Protein AF-A0A6M3KJW2-F1 (afdb_monomer_lite)

Structure (mmCIF, N/CA/C/O backbone):
data_AF-A0A6M3KJW2-F1
#
_entry.id   AF-A0A6M3KJW2-F1
#
loop_
_atom_site.group_PDB
_atom_site.id
_atom_site.type_symbol
_atom_site.label_atom_id
_atom_site.label_alt_id
_atom_site.label_comp_id
_atom_site.label_asym_id
_atom_site.label_entity_id
_atom_site.label_seq_id
_atom_site.pdbx_PDB_ins_code
_atom_site.Cartn_x
_atom_site.Cartn_y
_atom_site.Cartn_z
_atom_site.occupancy
_atom_site.B_iso_or_equiv
_atom_site.auth_seq_id
_atom_site.auth_comp_id
_atom_site.auth_asym_id
_atom_site.auth_atom_id
_atom_site.pdbx_PDB_model_num
ATOM 1 N N . MET A 1 1 ? -17.783 -4.669 18.813 1.00 43.91 1 MET A N 1
ATOM 2 C CA . MET A 1 1 ? -17.177 -4.566 17.469 1.00 43.91 1 MET A CA 1
ATOM 3 C C . MET A 1 1 ? -15.709 -4.914 17.623 1.00 43.91 1 MET A C 1
ATOM 5 O O . MET A 1 1 ? -15.149 -4.478 18.628 1.00 43.91 1 MET A O 1
ATOM 9 N N . PRO A 1 2 ? -15.108 -5.758 16.769 1.00 46.53 2 PRO A N 1
ATOM 10 C CA . PRO A 1 2 ? -13.678 -5.994 16.885 1.00 46.53 2 PRO A CA 1
ATOM 11 C C . PRO A 1 2 ? -12.949 -4.655 16.716 1.00 46.53 2 PRO A C 1
ATOM 13 O O . PRO A 1 2 ? -13.404 -3.785 15.979 1.00 46.53 2 PRO A O 1
ATOM 16 N N . LYS A 1 3 ? -11.920 -4.477 17.541 1.00 60.09 3 LYS A N 1
ATOM 17 C CA . LYS A 1 3 ? -11.159 -3.244 17.747 1.00 60.09 3 LYS A CA 1
ATOM 18 C C . LYS A 1 3 ? -10.573 -2.733 16.421 1.00 60.09 3 LYS A C 1
ATOM 20 O O . LYS A 1 3 ? -10.101 -3.554 15.643 1.00 60.09 3 LYS A O 1
ATOM 25 N N . ASP A 1 4 ? -10.613 -1.410 16.254 1.00 86.88 4 ASP A N 1
ATOM 26 C CA . ASP A 1 4 ? -9.964 -0.573 15.227 1.00 86.88 4 ASP A CA 1
ATOM 27 C C . ASP A 1 4 ? -8.674 -1.230 14.693 1.00 86.88 4 ASP A C 1
ATOM 29 O O . ASP A 1 4 ? -7.691 -1.395 15.432 1.00 86.88 4 ASP A O 1
ATOM 33 N N . LEU A 1 5 ? -8.732 -1.727 13.449 1.00 89.75 5 LEU A N 1
ATOM 34 C CA . LEU A 1 5 ? -7.637 -2.478 12.829 1.00 89.75 5 LEU A CA 1
ATOM 35 C C . LEU A 1 5 ? -6.392 -1.597 12.738 1.00 89.75 5 LEU A C 1
ATOM 37 O O . LEU A 1 5 ? -5.285 -2.075 12.985 1.00 89.75 5 LEU A O 1
ATOM 41 N N . ILE A 1 6 ? -6.571 -0.311 12.439 1.00 91.75 6 ILE A N 1
ATOM 42 C CA . ILE A 1 6 ? -5.490 0.667 12.333 1.00 91.75 6 ILE A CA 1
ATOM 43 C C . ILE A 1 6 ? -4.760 0.789 13.677 1.00 91.75 6 ILE A C 1
ATOM 45 O O . ILE A 1 6 ? -3.530 0.709 13.731 1.00 91.75 6 ILE A O 1
ATOM 49 N N . GLU A 1 7 ? -5.489 0.908 14.784 1.00 92.88 7 GLU A N 1
ATOM 50 C CA . GLU A 1 7 ? -4.905 0.960 16.127 1.00 92.88 7 GLU A CA 1
ATOM 51 C C . GLU A 1 7 ? -4.228 -0.351 16.531 1.00 92.88 7 GLU A C 1
ATOM 53 O O . GLU A 1 7 ? -3.173 -0.330 17.175 1.00 92.88 7 GLU A O 1
ATOM 58 N N . LYS A 1 8 ? -4.785 -1.498 16.130 1.00 92.94 8 LYS A N 1
ATOM 59 C CA . LYS A 1 8 ? -4.130 -2.796 16.326 1.00 92.94 8 LYS A CA 1
ATOM 60 C C . LYS A 1 8 ? -2.792 -2.847 15.582 1.00 92.94 8 LYS A C 1
ATOM 62 O O . LYS A 1 8 ? -1.773 -3.163 16.194 1.00 92.94 8 LYS A O 1
ATOM 67 N N . LEU A 1 9 ? -2.775 -2.486 14.299 1.00 93.75 9 LEU A N 1
ATOM 68 C CA . LEU A 1 9 ? -1.571 -2.486 13.464 1.00 93.75 9 LEU A CA 1
ATOM 69 C C . LEU A 1 9 ? -0.499 -1.545 14.023 1.00 93.75 9 LEU A C 1
ATOM 71 O O . LEU A 1 9 ? 0.666 -1.931 14.115 1.00 93.75 9 LEU A O 1
ATOM 75 N N . LYS A 1 10 ? -0.872 -0.342 14.476 1.00 92.88 10 LYS A N 1
ATOM 76 C CA . LYS A 1 10 ? 0.067 0.590 15.127 1.00 92.88 10 LYS A CA 1
ATOM 77 C C . LYS A 1 10 ? 0.717 -0.009 16.375 1.00 92.88 10 LYS A C 1
ATOM 79 O O . LYS A 1 10 ? 1.921 0.142 16.560 1.00 92.88 10 LYS A O 1
ATO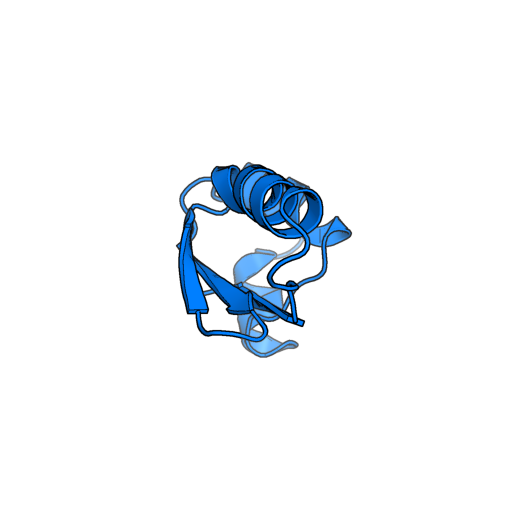M 84 N N . ARG A 1 11 ? -0.064 -0.676 17.232 1.00 92.50 11 ARG A N 1
ATOM 85 C CA . ARG A 1 11 ? 0.415 -1.207 18.521 1.00 92.50 11 ARG A CA 1
ATOM 86 C C . ARG A 1 11 ? 1.210 -2.499 18.387 1.00 92.50 11 ARG A C 1
ATOM 88 O O . ARG A 1 11 ? 2.198 -2.670 19.092 1.00 92.50 11 ARG A O 1
ATOM 95 N N . GLU A 1 12 ? 0.756 -3.410 17.534 1.00 93.19 12 GLU A N 1
ATOM 96 C CA . GLU A 1 12 ? 1.259 -4.789 17.481 1.00 93.19 12 GLU A CA 1
ATOM 97 C C . GLU A 1 12 ? 2.239 -5.019 16.326 1.00 93.19 12 GLU A C 1
ATOM 99 O O . GLU A 1 12 ? 3.107 -5.881 16.427 1.00 93.19 12 GLU A O 1
ATOM 104 N N . ALA A 1 13 ? 2.131 -4.236 15.249 1.00 92.56 13 ALA A N 1
ATOM 105 C CA . ALA A 1 13 ? 2.908 -4.416 14.024 1.00 92.56 13 ALA A CA 1
ATOM 106 C C . ALA A 1 13 ? 3.697 -3.160 13.623 1.00 92.56 13 ALA A C 1
ATOM 108 O O . ALA A 1 13 ? 4.148 -3.066 12.488 1.00 92.56 13 ALA A O 1
ATOM 109 N N . ALA A 1 14 ? 3.844 -2.172 14.517 1.00 93.69 14 ALA A N 1
ATOM 110 C CA . ALA A 1 14 ? 4.477 -0.878 14.224 1.00 93.69 14 ALA A CA 1
ATOM 111 C C . ALA A 1 14 ? 3.912 -0.185 12.961 1.00 93.69 14 ALA A C 1
ATOM 113 O O . ALA A 1 14 ? 4.616 0.538 12.258 1.00 93.69 14 ALA A O 1
ATOM 114 N N . GLY A 1 15 ? 2.634 -0.431 12.662 1.00 95.44 15 GLY A N 1
ATOM 115 C CA . GLY A 1 15 ? 1.928 0.086 11.497 1.00 95.44 15 GLY A CA 1
ATOM 116 C C . GLY A 1 15 ? 2.143 -0.698 10.202 1.00 95.44 15 GLY A C 1
ATOM 117 O O . GLY A 1 15 ? 1.506 -0.352 9.216 1.00 95.44 15 GLY A O 1
ATOM 118 N N . PHE A 1 16 ? 2.993 -1.725 10.153 1.00 97.62 16 PHE A N 1
ATOM 119 C CA . PHE A 1 16 ? 3.147 -2.562 8.958 1.00 97.62 16 PHE A CA 1
ATOM 120 C C . PHE A 1 16 ? 1.917 -3.443 8.740 1.00 97.62 16 PHE A C 1
ATOM 122 O O . PHE A 1 16 ? 1.349 -3.956 9.702 1.00 97.62 16 PHE A O 1
ATOM 129 N N . PHE A 1 17 ? 1.527 -3.623 7.480 1.00 96.56 17 PHE A N 1
ATOM 130 C CA . PHE A 1 17 ? 0.371 -4.432 7.100 1.00 96.56 17 PHE A CA 1
ATOM 131 C C . PHE A 1 17 ? 0.617 -5.148 5.770 1.00 96.56 17 PHE A C 1
ATOM 133 O O . PHE A 1 17 ? 1.469 -4.730 4.979 1.00 96.56 17 PHE A O 1
ATOM 140 N N . SER A 1 18 ? -0.103 -6.243 5.533 1.00 94.75 18 SER A N 1
ATOM 141 C CA . SER A 1 18 ? -0.002 -7.008 4.290 1.00 94.75 18 SER A CA 1
ATOM 142 C C . SER A 1 18 ? -1.069 -6.587 3.275 1.00 94.75 18 SER A C 1
ATOM 144 O O . SER A 1 18 ? -1.997 -5.837 3.579 1.00 94.75 18 SER A O 1
ATOM 146 N N . LYS A 1 19 ? -0.968 -7.084 2.037 1.00 92.12 19 LYS A N 1
ATOM 147 C CA . LYS A 1 19 ? -1.964 -6.793 0.994 1.00 92.12 19 LYS A CA 1
ATOM 148 C C . LYS A 1 19 ? -3.376 -7.230 1.406 1.00 92.12 19 LYS A C 1
ATOM 150 O O . LYS A 1 19 ? -4.351 -6.594 1.014 1.00 92.12 19 LYS A O 1
ATOM 155 N N . GLU A 1 20 ? -3.482 -8.279 2.216 1.00 94.50 20 GLU A N 1
ATOM 156 C CA . GLU A 1 20 ? -4.745 -8.821 2.720 1.00 94.50 20 GLU A CA 1
ATOM 157 C C . GLU A 1 20 ? -5.430 -7.902 3.743 1.00 94.50 20 GLU A C 1
ATOM 159 O O . GLU A 1 20 ? -6.655 -7.920 3.837 1.00 94.50 20 GLU A O 1
ATOM 164 N N . ASP A 1 21 ? -4.672 -7.075 4.471 1.00 95.25 21 ASP A N 1
ATOM 165 C CA . ASP A 1 21 ? -5.220 -6.115 5.440 1.00 95.25 21 ASP A CA 1
ATOM 166 C C . ASP A 1 21 ? -5.805 -4.867 4.754 1.00 95.25 21 ASP A C 1
ATOM 168 O O . ASP A 1 21 ? -6.699 -4.205 5.291 1.00 95.25 21 ASP A O 1
ATOM 172 N N . LEU A 1 22 ? -5.314 -4.534 3.553 1.00 95.81 22 LEU A N 1
ATOM 173 C CA . LEU A 1 22 ? -5.628 -3.286 2.855 1.00 95.81 22 LEU A CA 1
ATOM 174 C C . LEU A 1 22 ? -7.137 -3.048 2.636 1.00 95.81 22 LEU A C 1
ATOM 176 O O . LEU A 1 22 ? -7.583 -1.928 2.893 1.00 95.81 22 LEU A O 1
ATOM 180 N N . PRO A 1 23 ? -7.963 -4.033 2.220 1.00 96.69 23 PRO A N 1
ATOM 181 C CA . PRO A 1 23 ? -9.400 -3.817 2.048 1.00 96.69 23 PRO A CA 1
ATOM 182 C C . PRO A 1 23 ? -10.117 -3.401 3.339 1.00 96.69 23 PRO A C 1
ATOM 184 O O . PRO A 1 23 ? -11.001 -2.543 3.300 1.00 96.69 23 PRO A O 1
ATOM 187 N N . GLU A 1 24 ? -9.731 -3.969 4.485 1.00 95.75 24 GLU A N 1
ATOM 188 C CA . GLU A 1 24 ? -10.322 -3.607 5.778 1.00 95.75 24 GLU A CA 1
ATOM 189 C C . GLU A 1 24 ? -9.842 -2.222 6.235 1.00 95.75 24 GLU A C 1
ATOM 191 O O . GLU A 1 24 ? -10.656 -1.426 6.701 1.00 95.75 24 GLU A O 1
ATOM 196 N N . ILE A 1 25 ? -8.571 -1.870 5.991 1.00 95.88 25 ILE A N 1
ATOM 197 C CA . ILE A 1 25 ? -8.059 -0.508 6.228 1.00 95.88 25 ILE A CA 1
ATOM 198 C C . ILE A 1 25 ? -8.836 0.512 5.385 1.00 95.88 25 ILE A C 1
ATOM 200 O O . ILE A 1 25 ? -9.259 1.544 5.900 1.00 95.88 25 ILE A O 1
ATOM 204 N N . VAL A 1 26 ? -9.071 0.229 4.099 1.00 96.94 26 VAL A N 1
ATOM 205 C CA . VAL A 1 26 ? -9.819 1.125 3.201 1.00 96.94 26 VAL A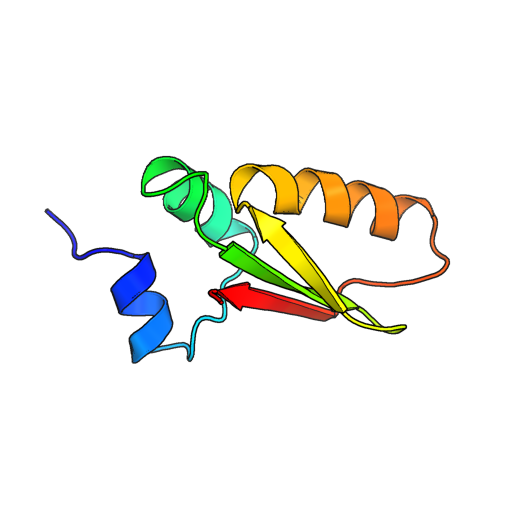 CA 1
ATOM 206 C C . VAL A 1 26 ? -11.270 1.293 3.655 1.00 96.94 26 VAL A C 1
ATOM 208 O O . VAL A 1 26 ? -11.815 2.398 3.603 1.00 96.94 26 VAL A O 1
ATOM 211 N N . LYS A 1 27 ? -11.899 0.211 4.115 1.00 96.06 27 LYS A N 1
ATOM 212 C CA . LYS A 1 27 ? -13.269 0.227 4.635 1.00 96.06 27 LYS A CA 1
ATOM 213 C C . LYS A 1 27 ? -13.389 1.028 5.932 1.00 96.06 27 LYS A C 1
ATOM 215 O O . LYS A 1 27 ? -14.391 1.715 6.118 1.00 96.06 27 LYS A O 1
ATOM 220 N N . GLU A 1 28 ? -12.393 0.938 6.810 1.00 95.06 28 GLU A N 1
ATOM 221 C CA . GLU A 1 28 ? -12.349 1.665 8.080 1.00 95.06 28 GLU A CA 1
ATOM 222 C C . GLU A 1 28 ? -12.018 3.151 7.870 1.00 95.06 28 GLU A C 1
ATOM 224 O O . GLU A 1 28 ? -12.736 4.029 8.349 1.00 95.06 28 GLU A O 1
ATOM 229 N N . ASN A 1 29 ? -10.968 3.444 7.098 1.00 95.75 29 ASN A N 1
ATOM 230 C CA . ASN A 1 29 ? -10.564 4.794 6.731 1.00 95.75 29 ASN A CA 1
ATOM 231 C C . ASN A 1 29 ? -9.825 4.815 5.381 1.00 95.75 29 ASN A C 1
ATOM 233 O O . ASN A 1 29 ? -8.599 4.732 5.308 1.00 95.75 29 ASN A O 1
ATOM 237 N N . ARG A 1 30 ? -10.566 5.037 4.291 1.00 97.25 30 ARG A N 1
ATOM 238 C CA . ARG A 1 30 ? -10.014 5.110 2.924 1.00 97.25 30 ARG A CA 1
ATOM 239 C C . ARG A 1 30 ? -8.910 6.156 2.727 1.00 97.25 30 ARG A C 1
ATOM 241 O O . ARG A 1 30 ? -8.092 6.010 1.822 1.00 97.25 30 ARG A O 1
ATOM 248 N N . LEU A 1 31 ? -8.907 7.213 3.545 1.00 97.75 31 LEU A N 1
ATOM 249 C CA . LEU A 1 31 ? -7.925 8.300 3.492 1.00 97.75 31 LEU A CA 1
ATOM 250 C C . LEU A 1 31 ? -6.792 8.129 4.509 1.00 97.75 31 LEU A C 1
ATOM 252 O O . LEU A 1 31 ? -5.980 9.041 4.651 1.00 97.75 31 LEU A O 1
ATOM 256 N N . GLN A 1 32 ? -6.723 6.988 5.202 1.00 97.62 32 GLN A N 1
ATOM 257 C CA . GLN A 1 32 ? -5.630 6.669 6.113 1.00 97.62 32 GLN A CA 1
ATOM 258 C C . GLN A 1 32 ? -4.287 6.814 5.377 1.00 97.62 32 GLN A C 1
ATOM 260 O O . GLN A 1 32 ? -4.059 6.105 4.390 1.00 97.62 32 GLN A O 1
ATOM 265 N N . PRO A 1 33 ? -3.396 7.718 5.826 1.00 98.12 33 PRO A N 1
ATOM 266 C CA . PRO A 1 33 ? -2.077 7.859 5.232 1.00 98.12 33 PRO A CA 1
ATOM 267 C C . PRO A 1 33 ? -1.276 6.563 5.361 1.00 98.12 33 PRO A C 1
ATOM 269 O O . PRO A 1 33 ? -1.184 5.982 6.447 1.00 98.12 33 PRO A O 1
ATOM 272 N N . CYS A 1 34 ? -0.690 6.134 4.247 1.00 98.31 34 CYS A N 1
ATOM 273 C CA . CYS A 1 34 ? 0.184 4.976 4.144 1.00 98.31 34 CYS A CA 1
ATOM 274 C C . CYS A 1 34 ? 1.535 5.408 3.568 1.00 98.31 34 CYS A C 1
ATOM 276 O O . CYS A 1 34 ? 1.604 6.284 2.705 1.00 98.31 34 CYS A O 1
ATOM 278 N N . LEU A 1 35 ? 2.610 4.786 4.035 1.00 98.38 35 LEU A N 1
ATOM 279 C CA . LEU A 1 35 ? 3.963 4.939 3.524 1.00 98.38 35 LEU A CA 1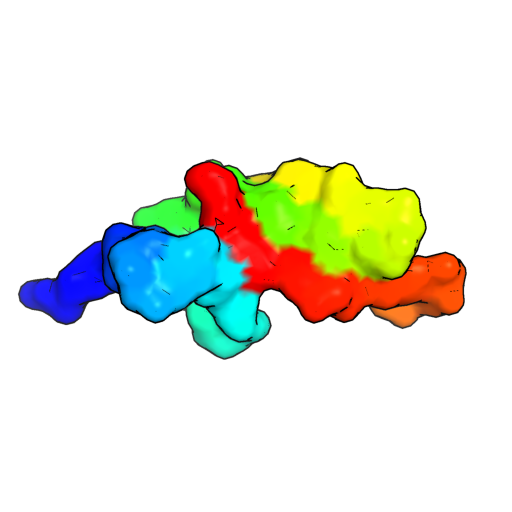
ATOM 280 C C . LEU A 1 35 ? 4.355 3.669 2.777 1.00 98.38 35 LEU A C 1
ATOM 282 O O . LEU A 1 35 ? 4.476 2.604 3.380 1.00 98.38 35 LEU A O 1
ATOM 286 N N . VAL A 1 36 ? 4.580 3.804 1.474 1.00 97.69 36 VAL A N 1
ATOM 287 C CA . VAL A 1 36 ? 5.061 2.731 0.601 1.00 97.69 36 VAL A CA 1
ATOM 288 C C . VAL A 1 36 ? 6.567 2.892 0.439 1.00 97.69 36 VAL A C 1
ATOM 290 O O . VAL A 1 36 ? 7.053 3.972 0.085 1.00 97.69 36 VAL A O 1
ATOM 293 N N . ARG A 1 37 ? 7.325 1.830 0.716 1.00 97.69 37 ARG A N 1
ATOM 294 C CA . ARG A 1 37 ? 8.786 1.813 0.575 1.00 97.69 37 ARG A CA 1
ATOM 295 C C . ARG A 1 37 ? 9.162 0.899 -0.582 1.00 97.69 37 ARG A C 1
ATOM 297 O O . ARG A 1 37 ? 8.730 -0.249 -0.629 1.00 97.69 37 ARG A O 1
ATOM 304 N N . CYS A 1 38 ? 9.973 1.421 -1.490 1.00 96.81 38 CYS A N 1
ATOM 305 C CA . CYS A 1 38 ? 10.449 0.732 -2.686 1.00 96.81 38 CYS A CA 1
ATOM 306 C C . CYS A 1 38 ? 11.970 0.530 -2.618 1.00 96.81 38 CYS A C 1
ATOM 308 O O . CYS A 1 38 ? 12.615 0.977 -1.662 1.00 96.81 38 CYS A O 1
ATOM 310 N N . GLY A 1 39 ? 12.553 -0.133 -3.616 1.00 96.94 39 GLY A N 1
ATOM 311 C CA . GLY A 1 39 ? 14.003 -0.258 -3.753 1.00 96.94 39 GLY A CA 1
ATOM 312 C C . GLY A 1 39 ? 14.687 1.102 -3.929 1.00 96.94 39 GLY A C 1
ATOM 313 O O . GLY A 1 39 ? 15.678 1.379 -3.252 1.00 96.94 39 GLY A O 1
ATOM 314 N N . GLY A 1 40 ? 14.128 1.975 -4.774 1.00 95.06 40 GLY A N 1
ATOM 315 C CA . GLY A 1 40 ? 14.690 3.292 -5.096 1.00 95.06 40 GLY A CA 1
ATOM 316 C C . GLY A 1 40 ? 14.303 4.439 -4.153 1.00 95.06 40 GLY A C 1
ATOM 317 O O . GLY A 1 40 ? 14.847 5.538 -4.266 1.00 95.06 40 GLY A O 1
ATOM 318 N N . GLY A 1 41 ? 13.375 4.232 -3.212 1.00 96.06 41 GLY A N 1
ATOM 319 C CA . GLY A 1 41 ? 12.887 5.318 -2.360 1.00 96.06 41 GLY A CA 1
ATOM 320 C C . GLY A 1 41 ? 11.612 5.001 -1.586 1.00 96.06 41 GLY A C 1
ATOM 321 O O . GLY A 1 41 ? 11.370 3.870 -1.169 1.00 96.06 41 GLY A O 1
ATOM 322 N N . ARG A 1 42 ? 10.803 6.032 -1.322 1.00 96.94 42 ARG A N 1
ATOM 323 C CA . ARG A 1 42 ? 9.516 5.910 -0.620 1.00 96.94 42 ARG A CA 1
ATOM 324 C C . ARG A 1 42 ? 8.583 7.063 -0.964 1.00 96.94 42 ARG A C 1
ATOM 326 O O . ARG A 1 42 ? 9.052 8.173 -1.206 1.00 96.94 42 ARG A O 1
ATOM 333 N N . PHE A 1 43 ? 7.282 6.815 -0.902 1.00 97.38 43 PHE A N 1
ATOM 334 C CA . PHE A 1 43 ? 6.243 7.825 -1.096 1.00 97.38 43 PHE A CA 1
ATOM 335 C C . PHE A 1 43 ? 5.053 7.556 -0.174 1.00 97.38 43 PHE A C 1
ATOM 337 O O . PHE A 1 43 ? 4.855 6.432 0.291 1.00 97.38 43 PHE A O 1
ATOM 344 N N . SER A 1 44 ? 4.266 8.593 0.105 1.00 98.12 44 SER A N 1
ATOM 345 C CA . SER A 1 44 ? 3.020 8.467 0.856 1.00 98.12 44 SER A CA 1
ATOM 346 C C . SER A 1 44 ? 1.807 8.536 -0.064 1.00 98.12 44 SER A C 1
ATOM 348 O O . SER A 1 44 ? 1.808 9.253 -1.064 1.00 98.12 44 SER A O 1
ATOM 350 N N . CYS A 1 45 ? 0.762 7.792 0.281 1.00 98.44 45 CYS A N 1
ATOM 351 C CA . CYS A 1 45 ? -0.525 7.839 -0.406 1.00 98.44 45 CYS A CA 1
ATOM 352 C C . CYS A 1 45 ? -1.676 7.454 0.540 1.00 98.44 45 CYS A C 1
ATOM 354 O O . CYS A 1 45 ? -1.431 6.855 1.591 1.00 98.44 45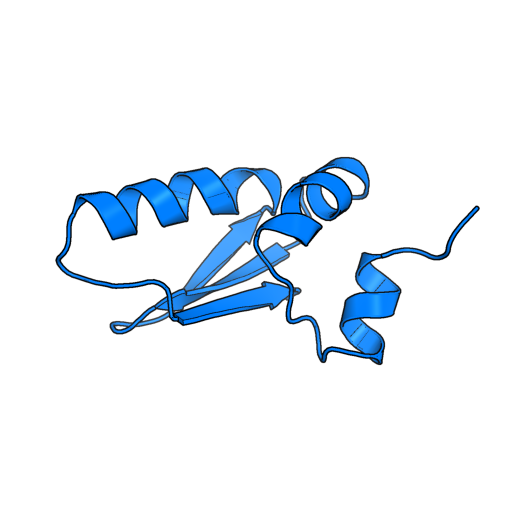 CYS A O 1
ATOM 356 N N . PRO A 1 46 ? -2.929 7.808 0.208 1.00 98.50 46 PRO A N 1
ATOM 357 C CA . PRO A 1 46 ? -4.106 7.267 0.881 1.00 98.50 46 PRO A CA 1
ATOM 358 C C . PRO A 1 46 ? -4.204 5.745 0.717 1.00 98.50 46 PRO A C 1
ATOM 360 O O . PRO A 1 46 ? -3.871 5.220 -0.344 1.00 98.50 46 PRO A O 1
ATOM 363 N N . ALA A 1 47 ? -4.739 5.045 1.722 1.00 98.25 47 ALA A N 1
ATOM 364 C CA . ALA A 1 47 ? -4.946 3.594 1.674 1.00 98.25 47 ALA A CA 1
ATOM 365 C C . ALA A 1 47 ? -5.678 3.130 0.399 1.00 98.25 47 ALA A C 1
ATOM 367 O O . ALA A 1 47 ? -5.278 2.150 -0.222 1.00 98.25 47 ALA A O 1
ATOM 368 N N . GLN A 1 48 ? -6.707 3.863 -0.043 1.00 98.31 48 GLN A N 1
ATOM 369 C CA . GLN A 1 48 ? -7.468 3.522 -1.256 1.00 98.31 48 GLN A CA 1
ATOM 370 C C . GLN A 1 48 ? -6.624 3.493 -2.548 1.00 98.31 48 GLN A C 1
ATOM 372 O O . GLN A 1 48 ? -7.023 2.837 -3.506 1.00 98.31 48 GLN A O 1
ATOM 377 N N . ASP A 1 49 ? -5.476 4.178 -2.577 1.00 98.50 49 ASP A N 1
ATOM 378 C CA . ASP A 1 49 ? -4.633 4.331 -3.769 1.00 98.50 49 ASP A CA 1
ATOM 379 C C . ASP A 1 49 ? -3.404 3.395 -3.753 1.00 98.50 49 ASP A C 1
ATOM 381 O O . ASP A 1 49 ? -2.710 3.269 -4.765 1.00 98.50 49 ASP A O 1
ATOM 385 N N . VAL A 1 50 ? -3.140 2.703 -2.633 1.00 97.81 50 VAL A N 1
ATOM 386 C CA . VAL A 1 50 ? -1.953 1.845 -2.441 1.00 97.81 50 VAL A CA 1
ATOM 387 C C . VAL A 1 50 ? -1.851 0.768 -3.524 1.00 97.81 50 VAL A C 1
ATOM 389 O O . VAL A 1 50 ? -0.827 0.683 -4.196 1.00 97.81 50 VAL A O 1
ATOM 392 N N . ASP A 1 51 ? -2.903 -0.030 -3.739 1.00 96.88 51 ASP A N 1
ATOM 393 C CA . ASP A 1 51 ? -2.867 -1.140 -4.709 1.00 96.88 51 ASP A CA 1
ATOM 394 C C . ASP A 1 51 ? -2.690 -0.631 -6.150 1.00 96.88 51 ASP A C 1
ATOM 396 O O . ASP A 1 51 ? -1.947 -1.215 -6.940 1.00 96.88 51 ASP A O 1
ATOM 400 N N . HIS A 1 52 ? -3.291 0.521 -6.476 1.00 96.88 52 HIS A N 1
ATOM 401 C CA . HIS A 1 52 ? -3.115 1.157 -7.779 1.00 96.88 52 HIS A CA 1
ATOM 402 C C . HIS A 1 52 ? -1.653 1.558 -8.014 1.00 96.88 52 HIS A C 1
ATOM 404 O O . HIS A 1 52 ? -1.088 1.220 -9.055 1.00 96.88 52 HIS A O 1
ATOM 410 N N . PHE A 1 53 ? -1.006 2.221 -7.054 1.00 96.19 53 PHE A N 1
ATOM 411 C CA . PHE A 1 53 ? 0.385 2.651 -7.214 1.00 96.19 53 PHE A CA 1
ATOM 412 C C . PHE A 1 53 ? 1.382 1.492 -7.190 1.00 96.19 53 PHE A C 1
ATOM 414 O O . PHE A 1 53 ? 2.307 1.483 -8.002 1.00 96.19 53 PHE A O 1
ATOM 421 N N . ILE A 1 54 ? 1.160 0.479 -6.346 1.00 95.50 54 ILE A N 1
ATOM 422 C CA . ILE A 1 54 ? 1.940 -0.767 -6.377 1.00 95.50 54 ILE A CA 1
ATOM 423 C C . ILE A 1 54 ? 1.859 -1.403 -7.771 1.00 95.50 54 ILE A C 1
ATOM 425 O O . ILE A 1 54 ? 2.893 -1.745 -8.340 1.00 95.50 54 ILE A O 1
ATOM 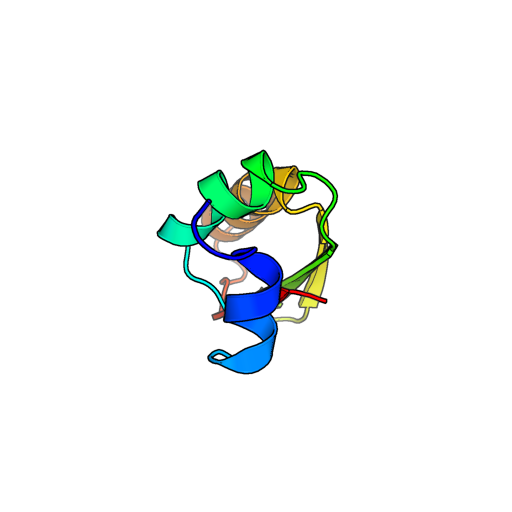429 N N . SER A 1 55 ? 0.664 -1.466 -8.374 1.00 96.06 55 SER A N 1
ATOM 430 C CA . SER A 1 55 ? 0.492 -2.056 -9.708 1.00 96.06 55 SER A CA 1
ATOM 431 C C . SER A 1 55 ? 1.259 -1.318 -10.814 1.00 96.06 55 SER A C 1
ATOM 433 O O . SER A 1 55 ? 1.708 -1.943 -11.774 1.00 96.06 55 SER A O 1
ATOM 435 N N . ILE A 1 56 ? 1.444 0.003 -10.691 1.00 96.12 56 ILE A N 1
ATOM 436 C CA . ILE A 1 56 ? 2.254 0.790 -11.632 1.00 96.12 56 ILE A CA 1
ATOM 437 C C . ILE A 1 56 ? 3.731 0.409 -11.499 1.00 96.12 56 ILE A C 1
ATOM 439 O O . ILE A 1 56 ? 4.378 0.150 -12.513 1.00 96.12 56 ILE A O 1
ATOM 443 N N . ILE A 1 57 ? 4.238 0.333 -10.266 1.00 94.69 57 ILE A N 1
ATOM 444 C CA . ILE A 1 57 ? 5.643 0.012 -9.969 1.00 94.69 57 ILE A CA 1
ATOM 445 C C . ILE A 1 57 ? 5.983 -1.400 -10.448 1.00 94.69 57 ILE A C 1
ATOM 447 O O . ILE A 1 57 ? 6.951 -1.599 -11.179 1.00 94.69 57 ILE A O 1
ATOM 451 N N . GLU A 1 58 ? 5.146 -2.377 -10.095 1.00 93.56 58 GLU A N 1
ATOM 452 C CA . GLU A 1 58 ? 5.332 -3.773 -10.498 1.00 93.56 58 GLU A CA 1
ATOM 453 C C . GLU A 1 58 ? 5.281 -3.953 -12.024 1.00 93.56 58 GLU A C 1
ATOM 455 O O . GLU A 1 58 ? 5.959 -4.824 -12.575 1.00 93.56 58 GLU A O 1
ATOM 460 N N . ARG A 1 59 ? 4.499 -3.122 -12.728 1.00 95.69 59 ARG A N 1
ATOM 461 C CA . ARG A 1 59 ? 4.392 -3.161 -14.191 1.00 95.69 59 ARG A CA 1
ATOM 462 C C . ARG A 1 59 ? 5.630 -2.602 -14.891 1.00 95.69 59 ARG A C 1
ATOM 464 O O . ARG A 1 59 ? 6.028 -3.176 -15.904 1.00 95.69 59 ARG A O 1
ATOM 471 N N . ASP A 1 60 ? 6.202 -1.506 -14.395 1.00 93.00 60 ASP A N 1
ATOM 472 C CA . ASP A 1 60 ? 7.356 -0.841 -15.026 1.00 93.00 60 ASP A CA 1
ATOM 473 C C . ASP A 1 60 ? 8.652 -1.656 -14.905 1.00 93.00 60 ASP A C 1
ATOM 475 O O . ASP A 1 60 ? 9.528 -1.545 -15.756 1.00 93.00 60 ASP A O 1
ATOM 479 N N . LYS A 1 61 ? 8.762 -2.528 -13.890 1.00 92.25 61 LYS A N 1
ATOM 480 C CA . LYS A 1 61 ? 9.922 -3.410 -13.624 1.00 92.25 61 LYS A CA 1
ATOM 481 C C . LYS A 1 61 ? 11.257 -2.697 -13.364 1.00 92.25 61 LYS A C 1
ATOM 483 O O . LYS A 1 61 ? 12.276 -3.372 -13.223 1.00 92.25 61 LYS A O 1
ATOM 488 N N . GLU A 1 62 ? 11.266 -1.370 -13.277 1.00 95.00 62 GLU A N 1
ATOM 489 C CA . GLU A 1 62 ? 12.451 -0.580 -12.919 1.00 95.00 62 GLU A CA 1
ATOM 490 C C . GLU A 1 62 ? 12.673 -0.488 -11.400 1.00 95.00 62 GLU A C 1
ATOM 492 O O . GLU A 1 62 ? 13.782 -0.198 -10.954 1.00 95.00 62 GLU A O 1
ATOM 497 N N . ASP A 1 63 ? 11.643 -0.770 -10.597 1.00 95.56 63 ASP A N 1
ATOM 498 C CA . ASP A 1 63 ? 11.703 -0.792 -9.133 1.00 95.56 63 ASP A CA 1
ATOM 499 C C . ASP A 1 63 ? 10.792 -1.906 -8.576 1.00 95.56 63 ASP A C 1
ATOM 501 O O . ASP A 1 63 ? 10.099 -2.607 -9.318 1.00 95.56 63 ASP A O 1
ATOM 505 N N . TYR A 1 64 ? 10.806 -2.099 -7.260 1.00 95.25 64 TYR A N 1
ATOM 506 C CA . TYR A 1 64 ? 9.981 -3.070 -6.550 1.00 95.25 64 TYR A CA 1
ATOM 507 C C . TYR A 1 64 ? 9.494 -2.508 -5.215 1.00 95.25 64 TYR A C 1
ATOM 509 O O . TYR A 1 64 ? 10.178 -1.723 -4.558 1.00 95.25 64 TYR A O 1
ATOM 517 N N . VAL A 1 65 ? 8.318 -2.956 -4.780 1.00 96.50 65 VAL A N 1
ATOM 518 C CA . VAL A 1 65 ? 7.769 -2.613 -3.464 1.00 96.50 65 VAL A CA 1
ATOM 519 C C . VAL A 1 65 ? 8.388 -3.532 -2.419 1.00 96.50 65 VAL A C 1
ATOM 521 O O . VAL A 1 65 ? 8.379 -4.752 -2.560 1.00 96.50 65 VAL A O 1
ATOM 524 N N . ARG A 1 66 ? 8.947 -2.942 -1.363 1.00 96.62 66 ARG A N 1
ATOM 525 C CA . ARG A 1 66 ? 9.570 -3.673 -0.257 1.00 96.62 66 ARG A CA 1
ATOM 526 C C . ARG A 1 66 ? 8.590 -3.912 0.884 1.00 96.62 66 ARG A C 1
ATOM 528 O O . ARG A 1 66 ? 8.500 -5.026 1.384 1.00 96.62 66 ARG A O 1
ATOM 535 N N . ASP A 1 67 ? 7.906 -2.858 1.321 1.00 96.94 67 ASP A N 1
ATOM 536 C CA . ASP A 1 67 ? 6.961 -2.899 2.434 1.00 96.94 67 ASP A CA 1
ATOM 537 C C . ASP A 1 67 ? 5.994 -1.705 2.391 1.00 96.94 67 ASP A C 1
ATOM 539 O O . ASP A 1 67 ? 6.253 -0.689 1.734 1.00 96.94 67 ASP A O 1
ATOM 543 N N . VAL A 1 68 ? 4.881 -1.834 3.114 1.00 97.75 68 VAL A N 1
ATOM 544 C CA . VAL A 1 68 ? 3.905 -0.764 3.326 1.00 97.75 68 VAL A CA 1
ATOM 545 C C . VAL A 1 68 ? 3.602 -0.661 4.817 1.00 97.75 68 VAL A C 1
ATOM 547 O O . VAL A 1 68 ? 3.511 -1.671 5.518 1.00 97.75 68 VAL A O 1
ATOM 550 N N . SER A 1 69 ? 3.469 0.564 5.320 1.00 98.19 69 SER A N 1
ATOM 551 C CA . SER A 1 69 ? 3.025 0.814 6.690 1.00 98.19 69 SER A CA 1
ATOM 552 C C . SER A 1 69 ? 2.037 1.968 6.764 1.00 98.19 69 SER A C 1
ATOM 554 O O . SER A 1 69 ? 2.019 2.842 5.902 1.00 98.19 69 SER A O 1
ATOM 556 N N . LEU A 1 70 ? 1.256 2.017 7.835 1.00 97.31 70 LEU A N 1
ATOM 557 C CA . LEU A 1 70 ? 0.555 3.215 8.273 1.00 97.31 70 LEU A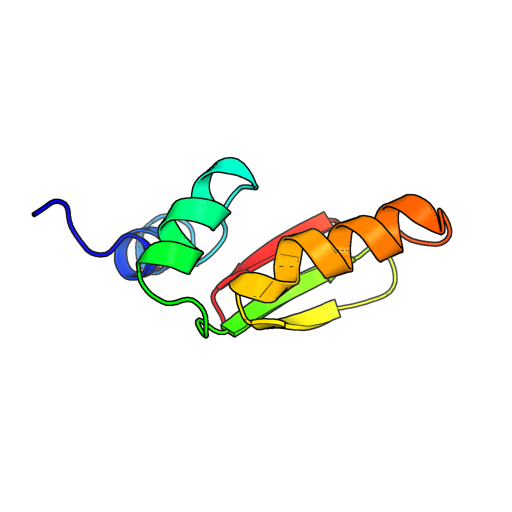 CA 1
ATOM 558 C C . LEU A 1 70 ? 1.573 4.341 8.535 1.00 97.31 70 LEU A C 1
ATOM 560 O O . LEU A 1 70 ? 2.730 4.073 8.887 1.00 97.31 70 LEU A O 1
ATOM 564 N N . LEU A 1 71 ? 1.134 5.581 8.324 1.00 93.88 71 LEU A N 1
ATOM 565 C CA . LEU A 1 71 ? 1.861 6.811 8.652 1.00 93.88 71 LEU A CA 1
ATOM 566 C C . LEU A 1 71 ? 1.362 7.420 9.966 1.00 93.88 71 LEU A C 1
ATOM 568 O O . LEU A 1 71 ? 0.138 7.339 10.230 1.00 93.88 71 LEU A O 1
#

Organism: NCBI:txid1070528

Secondary structure (DSSP, 8-state):
----HHHHHHHHSTTB--TTTHHHHHHHHTT-EEEEEESS-EEEEEGGGHHHHHHHHHHH-S--EEEEEE-

Foldseek 3Di:
DPDDVQVVCCVPVVFWDDPVCLVVQCVRPQQFWKWWAKPVGIDIGGSVCVVVVQVVQVVVPPIHTDTMGTD

Radius of gyration: 12.17 Å; chains: 1; bounding box: 32×17×34 Å

pLDDT: mean 93.76, std 9.53, range [43.91, 98.5]

Sequence (71 aa):
MPKDLIEKLKREAAGFFSKEDLPEIVKENRLQPCLVRCGGGRFSCPAQDVDHFISIIERDKEDYVRDVSLL